Protein AF-V9FP04-F1 (afdb_monomer_lite)

Radius of gyration: 30.65 Å; chains: 1; bounding box: 74×32×74 Å

InterPro domains:
  IPR052706 Membrane-associated Transporter-like [PTHR43310] (36-149)

pLDDT: mean 73.66, std 19.62, range [30.48, 93.31]

Organism: NCBI:txid1317065

Sequence (149 aa):
MVSVASITHGSSRKTNVDSPSRPFLDGTDEMTKPLKQSNSSYNAQRFAKHANSLLYGVVNAIRAIPTMYGYAVIIFSHHAFADFMPALSKLVIFSSAVHQVMFTLMSTMPFAIGQVQDAGLIFLSAMATSICNSLGDDVSPEAKVATTI

Foldseek 3Di:
DDDDDDDDDDDDDDDDDDDDDDDDDDDDDDDDDPPPPDPPVVVVVVVVVVVVVVVLVVVLVVVVLVVLLVLLCLLPVDPLCVVVSVVSSVVSSVVLVVVQVCCVVPPPDPPDRPDDDPVVSNVSNVQLVVLLVVVDPVDHSVVSVVVSD

Secondary structure (DSSP, 8-state):
-----------------------------------S-SSHHHHHHHHHHHHHHHHHHHHHHHHHHHHHHHHHHHHT-SGGGGGGHHHHHHHHHHHHHHHHHHHHHH--STT---PPPHHHHHHHHHHHHHHHHHH-TTS-HHHHHHHH-

Structure (mmCIF, N/CA/C/O backbone):
data_AF-V9FP04-F1
#
_entry.id   AF-V9FP04-F1
#
loop_
_atom_site.group_PDB
_atom_site.id
_atom_site.type_symbol
_atom_site.label_atom_id
_atom_site.label_alt_id
_atom_site.label_comp_id
_atom_site.label_asym_id
_atom_site.label_entity_id
_atom_site.label_seq_id
_atom_site.pdbx_PDB_ins_code
_atom_site.Cartn_x
_atom_site.Cartn_y
_atom_site.Cartn_z
_atom_site.occupancy
_atom_site.B_iso_or_equiv
_atom_site.auth_seq_id
_atom_site.auth_comp_id
_atom_site.auth_asym_id
_atom_site.auth_atom_id
_atom_site.pdbx_PDB_model_num
ATOM 1 N N . MET A 1 1 ? 48.267 12.028 27.381 1.00 44.81 1 MET A N 1
ATOM 2 C CA . MET A 1 1 ? 49.570 11.830 26.708 1.00 44.81 1 MET A CA 1
ATOM 3 C C . MET A 1 1 ? 50.237 10.603 27.313 1.00 44.81 1 MET A C 1
ATOM 5 O O . MET A 1 1 ? 50.553 10.701 28.482 1.00 44.81 1 MET A O 1
ATOM 9 N N . VAL A 1 2 ? 50.340 9.494 26.561 1.00 36.44 2 VAL A N 1
ATOM 10 C CA . VAL A 1 2 ? 51.286 8.334 26.592 1.00 36.44 2 VAL A CA 1
ATOM 11 C C . VAL A 1 2 ? 50.712 7.378 25.514 1.00 36.44 2 VAL A C 1
ATOM 13 O O . VAL A 1 2 ? 49.590 6.919 25.673 1.00 36.44 2 VAL A O 1
ATOM 16 N N . SER A 1 3 ? 51.180 7.370 24.262 1.00 30.48 3 SER A N 1
ATOM 17 C CA . SER A 1 3 ? 52.368 6.719 23.665 1.00 30.48 3 SER A CA 1
ATOM 18 C C . SER A 1 3 ? 52.252 5.198 23.418 1.00 30.48 3 SER A C 1
ATOM 20 O O . SER A 1 3 ? 52.447 4.401 24.324 1.00 30.48 3 SER A O 1
ATOM 22 N N . VAL A 1 4 ? 51.955 4.875 22.148 1.00 44.62 4 VAL A N 1
ATOM 23 C CA . VAL A 1 4 ? 52.469 3.822 21.232 1.00 44.62 4 VAL A CA 1
ATOM 24 C C . VAL A 1 4 ? 52.967 2.477 21.792 1.00 44.62 4 VAL A C 1
ATOM 26 O O . VAL A 1 4 ? 53.959 2.429 22.510 1.00 44.62 4 VAL A O 1
ATOM 29 N N . ALA A 1 5 ? 52.431 1.383 21.228 1.00 38.91 5 ALA A N 1
ATOM 30 C CA . ALA A 1 5 ? 53.222 0.223 20.795 1.00 38.91 5 ALA A CA 1
ATOM 31 C C . ALA A 1 5 ? 52.559 -0.479 19.592 1.00 38.91 5 ALA A C 1
ATOM 33 O O . ALA A 1 5 ? 51.364 -0.756 19.582 1.00 38.91 5 ALA A O 1
ATOM 34 N N . SER A 1 6 ? 53.377 -0.728 18.572 1.00 44.56 6 SER A N 1
ATOM 35 C CA . SER A 1 6 ? 53.101 -1.330 17.267 1.00 44.56 6 SER A CA 1
ATOM 36 C C . SER A 1 6 ? 53.864 -2.651 17.186 1.00 44.56 6 SER A C 1
ATOM 38 O O . SER A 1 6 ? 55.059 -2.595 17.457 1.00 44.56 6 SER A O 1
ATOM 40 N N . ILE A 1 7 ? 53.249 -3.764 16.753 1.00 42.59 7 ILE A N 1
ATOM 41 C CA . ILE A 1 7 ? 53.925 -4.970 16.209 1.00 42.59 7 ILE A CA 1
ATOM 42 C C . ILE A 1 7 ? 52.945 -5.671 15.229 1.00 42.59 7 ILE A C 1
ATOM 44 O O . ILE A 1 7 ? 51.859 -6.051 15.650 1.00 42.59 7 ILE A O 1
ATOM 48 N N . THR A 1 8 ? 53.083 -5.576 13.899 1.00 37.25 8 THR A N 1
ATOM 49 C CA . THR A 1 8 ? 53.878 -6.339 12.894 1.00 37.25 8 THR A CA 1
ATOM 50 C C . THR A 1 8 ? 53.189 -7.573 12.270 1.00 37.25 8 THR A C 1
ATOM 52 O O . THR A 1 8 ? 52.882 -8.549 12.938 1.00 37.25 8 THR A O 1
ATOM 55 N N . HIS A 1 9 ? 53.145 -7.531 10.931 1.00 32.69 9 HIS A N 1
ATOM 56 C CA . HIS A 1 9 ? 53.379 -8.606 9.951 1.00 32.69 9 HIS A CA 1
ATOM 57 C C . HIS A 1 9 ? 52.307 -9.668 9.637 1.00 32.69 9 HIS A C 1
ATOM 59 O O . HIS A 1 9 ? 52.010 -10.559 10.421 1.00 32.69 9 HIS A O 1
ATOM 65 N N . GLY A 1 10 ? 51.879 -9.667 8.369 1.00 32.09 10 GLY A N 1
ATOM 66 C CA . GLY A 1 10 ? 51.101 -10.732 7.735 1.00 32.09 10 GLY A CA 1
ATOM 67 C C . GLY A 1 10 ? 51.067 -10.565 6.215 1.00 32.09 10 GLY A C 1
ATOM 68 O O . GLY A 1 10 ? 50.046 -10.199 5.647 1.00 32.09 10 GLY A O 1
ATOM 69 N N . SER A 1 11 ? 52.225 -10.760 5.581 1.00 40.22 11 SER A N 1
ATOM 70 C CA . SER A 1 11 ? 52.464 -10.752 4.131 1.00 40.22 11 SER A CA 1
ATOM 71 C C . SER A 1 11 ? 51.422 -11.566 3.348 1.00 40.22 11 SER A C 1
ATOM 73 O O . SER A 1 11 ? 51.272 -12.762 3.594 1.00 40.22 11 SER A O 1
ATOM 75 N N . SER A 1 12 ? 50.748 -10.944 2.372 1.00 39.62 12 SER A N 1
ATOM 76 C CA . SER A 1 12 ? 49.986 -11.670 1.352 1.00 39.62 12 SER A CA 1
ATOM 77 C C . SER A 1 12 ? 50.569 -11.412 -0.036 1.00 39.62 12 SER A C 1
ATOM 79 O O . SER A 1 12 ? 50.764 -10.285 -0.493 1.00 39.62 12 SER A O 1
ATOM 81 N N . ARG A 1 13 ? 50.941 -12.534 -0.635 1.00 35.91 13 ARG A N 1
ATOM 82 C CA . ARG A 1 13 ? 51.878 -12.768 -1.725 1.00 35.91 13 ARG A CA 1
ATOM 83 C C . ARG A 1 13 ? 51.242 -12.405 -3.069 1.00 35.91 13 ARG A C 1
ATOM 85 O O . ARG A 1 13 ? 50.260 -13.018 -3.467 1.00 35.91 13 ARG A O 1
ATOM 92 N N . LYS A 1 14 ? 51.833 -11.455 -3.801 1.00 41.78 14 LYS A N 1
ATOM 93 C CA . LYS A 1 14 ? 51.575 -11.278 -5.240 1.00 41.78 14 LYS A CA 1
ATOM 94 C C . LYS A 1 14 ? 52.219 -12.446 -5.991 1.00 41.78 14 LYS A C 1
ATOM 96 O O . LYS A 1 14 ? 53.441 -12.567 -5.972 1.00 41.78 14 LYS A O 1
ATOM 101 N N . THR A 1 15 ? 51.433 -13.280 -6.664 1.00 40.47 15 THR A N 1
ATOM 102 C CA . THR A 1 15 ? 51.946 -14.243 -7.649 1.00 40.47 15 THR A CA 1
ATOM 103 C C . THR A 1 15 ? 51.548 -13.784 -9.044 1.00 40.47 15 THR A C 1
ATOM 105 O O . THR A 1 15 ? 50.440 -14.032 -9.509 1.00 40.47 15 THR A O 1
ATOM 108 N N . ASN A 1 16 ? 52.476 -13.064 -9.670 1.00 40.69 16 ASN A N 1
ATOM 109 C CA . ASN A 1 16 ? 52.587 -12.927 -11.114 1.00 40.69 16 ASN A CA 1
ATOM 110 C C . ASN A 1 16 ? 53.109 -14.271 -11.646 1.00 40.69 16 ASN A C 1
ATOM 112 O O . ASN A 1 16 ? 54.174 -14.717 -11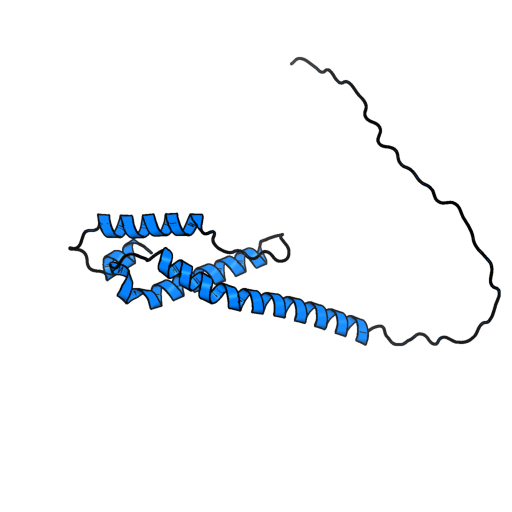.218 1.00 40.69 16 ASN A O 1
ATOM 116 N N . VAL A 1 17 ? 52.334 -14.930 -12.503 1.00 43.06 17 VAL A N 1
ATOM 117 C CA . VAL A 1 17 ? 52.776 -16.095 -13.272 1.00 43.06 17 VAL A CA 1
ATOM 118 C C . VAL A 1 17 ? 52.243 -15.908 -14.687 1.00 43.06 17 VAL A C 1
ATOM 120 O O . VAL A 1 17 ? 51.195 -16.437 -15.030 1.00 43.06 17 VAL A O 1
ATOM 123 N N . ASP A 1 18 ? 52.954 -15.117 -15.488 1.00 39.41 18 ASP A N 1
ATOM 124 C CA . ASP A 1 18 ? 52.838 -15.156 -16.945 1.00 39.41 18 ASP A CA 1
ATOM 125 C C . ASP A 1 18 ? 54.129 -15.747 -17.515 1.00 39.41 18 ASP A C 1
ATOM 127 O O . ASP A 1 18 ? 55.236 -15.252 -17.285 1.00 39.41 18 ASP A O 1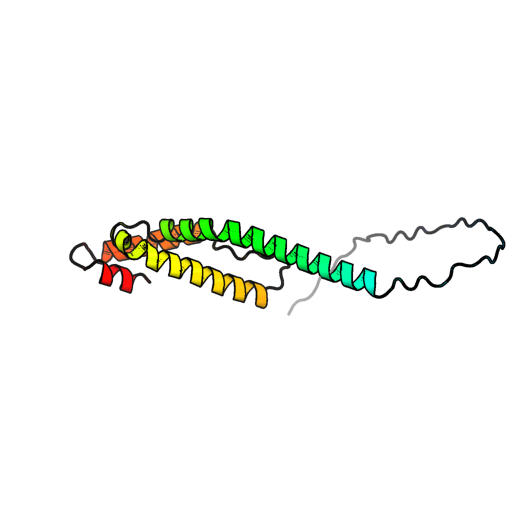
ATOM 131 N N . SER A 1 19 ? 53.996 -16.841 -18.257 1.00 38.81 19 SER A N 1
ATOM 132 C CA . SER A 1 19 ? 55.052 -17.359 -19.122 1.00 38.81 19 SER A CA 1
ATOM 133 C C . SER A 1 19 ? 54.466 -18.094 -20.330 1.00 38.81 19 SER A C 1
ATOM 135 O O . SER A 1 19 ? 53.322 -18.542 -20.289 1.00 38.81 19 SER A O 1
ATOM 137 N N . PRO A 1 20 ? 55.218 -18.130 -21.444 1.00 50.78 20 PRO A N 1
ATOM 138 C CA . PRO A 1 20 ? 54.715 -17.758 -22.761 1.00 50.78 20 PRO A CA 1
ATOM 139 C C . PRO A 1 20 ? 54.604 -18.955 -23.709 1.00 50.78 20 PRO A C 1
ATOM 141 O O . PRO A 1 20 ? 55.351 -19.919 -23.579 1.00 50.78 20 PRO A O 1
ATOM 144 N N . SER A 1 21 ? 53.751 -18.864 -24.733 1.00 41.00 21 SER A N 1
ATOM 145 C CA . SER A 1 21 ? 53.872 -19.663 -25.965 1.00 41.00 21 SER A CA 1
ATOM 146 C C . SER A 1 21 ? 53.083 -19.017 -27.108 1.00 41.00 21 SER A C 1
ATOM 148 O O . SER A 1 21 ? 51.857 -19.067 -27.138 1.00 41.00 21 SER A O 1
ATOM 150 N N . ARG A 1 22 ? 53.802 -18.406 -28.058 1.00 48.84 22 ARG A N 1
ATOM 151 C CA . ARG A 1 22 ? 53.324 -18.156 -29.429 1.00 48.84 22 ARG A CA 1
ATOM 152 C C . ARG A 1 22 ? 53.614 -19.397 -30.284 1.00 48.84 22 ARG A C 1
ATOM 154 O O . ARG A 1 22 ? 54.681 -19.984 -30.124 1.00 48.84 22 ARG A O 1
ATOM 161 N N . PRO A 1 23 ? 52.752 -19.697 -31.260 1.00 48.84 23 PRO A N 1
ATOM 162 C CA . PRO A 1 23 ? 53.219 -19.879 -32.637 1.00 48.84 23 PRO A CA 1
ATOM 163 C C . PRO A 1 23 ? 52.386 -18.970 -33.561 1.00 48.84 23 PRO A C 1
ATOM 165 O O . PRO A 1 23 ? 51.164 -18.946 -33.488 1.00 48.84 23 PRO A O 1
ATOM 168 N N . PHE A 1 24 ? 52.984 -17.998 -34.249 1.00 43.00 24 PHE A N 1
ATOM 169 C CA . PHE A 1 24 ? 53.597 -18.155 -35.575 1.00 43.00 24 PHE A CA 1
ATOM 170 C C . PHE A 1 24 ? 52.637 -18.803 -36.584 1.00 43.00 24 PHE A C 1
ATOM 172 O O . PHE A 1 24 ? 52.706 -20.004 -36.820 1.00 43.00 24 PHE A O 1
ATOM 179 N N . LEU A 1 25 ? 51.761 -17.988 -37.181 1.00 45.56 25 LEU A N 1
ATOM 180 C CA . LEU A 1 25 ? 51.268 -18.223 -38.533 1.00 45.56 25 LEU A CA 1
ATOM 181 C C . LEU A 1 25 ? 51.328 -16.919 -39.330 1.00 45.56 25 LEU A C 1
ATOM 183 O O . LEU A 1 25 ? 50.857 -15.864 -38.905 1.00 45.56 25 LEU A O 1
ATOM 187 N N . ASP A 1 26 ? 52.036 -17.086 -40.434 1.00 38.47 26 ASP A N 1
ATOM 188 C CA . ASP A 1 26 ? 52.413 -16.188 -41.508 1.00 38.47 26 ASP A CA 1
ATOM 189 C C . ASP A 1 26 ? 51.231 -15.964 -42.471 1.00 38.47 26 ASP A C 1
ATOM 191 O O . ASP A 1 26 ? 50.183 -16.599 -42.353 1.00 38.47 26 ASP A O 1
ATOM 195 N N . GLY A 1 27 ? 51.407 -15.008 -43.376 1.00 47.88 27 GLY A N 1
ATOM 196 C CA . GLY A 1 27 ? 50.386 -14.282 -44.119 1.00 47.88 27 GLY A CA 1
ATOM 197 C C . GLY A 1 27 ? 49.315 -15.087 -44.859 1.00 47.88 27 GLY A C 1
ATOM 198 O O . GLY A 1 27 ? 49.593 -16.060 -45.548 1.00 47.88 27 GLY A O 1
ATOM 199 N N . THR A 1 28 ? 48.108 -14.520 -44.841 1.00 43.09 28 THR A N 1
ATOM 200 C CA . THR A 1 28 ? 47.315 -14.259 -46.052 1.00 43.09 28 THR A CA 1
ATOM 201 C C . THR A 1 28 ? 46.440 -13.039 -45.781 1.00 43.09 28 THR A C 1
ATOM 203 O O . THR A 1 28 ? 45.481 -13.104 -45.012 1.00 43.09 28 THR A O 1
ATOM 206 N N . ASP A 1 29 ? 46.811 -11.915 -46.391 1.00 50.00 29 ASP A N 1
ATOM 207 C CA . ASP A 1 29 ? 45.944 -10.758 -46.590 1.00 50.00 29 ASP A CA 1
ATOM 208 C C . ASP A 1 29 ? 44.783 -11.180 -47.504 1.00 50.00 29 ASP A C 1
ATOM 210 O O . ASP A 1 29 ? 44.914 -11.192 -48.726 1.00 50.00 29 ASP A O 1
ATOM 214 N N . GLU A 1 30 ? 43.633 -11.530 -46.925 1.00 42.06 30 GLU A N 1
ATOM 215 C CA . GLU A 1 30 ? 42.368 -11.514 -47.659 1.00 42.06 30 GLU A CA 1
ATOM 216 C C . GLU A 1 30 ? 41.221 -10.966 -46.790 1.00 42.06 30 GLU A C 1
ATOM 218 O O . GLU A 1 30 ? 40.634 -11.631 -45.941 1.00 42.06 30 GLU A O 1
ATOM 223 N N . MET A 1 31 ? 40.929 -9.685 -47.026 1.00 50.47 31 MET A N 1
ATOM 224 C CA . MET A 1 31 ? 39.593 -9.088 -47.071 1.00 50.47 31 MET A CA 1
ATOM 225 C C . MET A 1 31 ? 38.597 -9.475 -45.957 1.00 50.47 31 MET A C 1
ATOM 227 O O . MET A 1 31 ? 37.669 -10.254 -46.164 1.00 50.47 31 MET A O 1
ATOM 231 N N . THR A 1 32 ? 38.618 -8.753 -44.834 1.00 44.16 32 THR A N 1
ATOM 232 C CA . THR A 1 32 ? 37.377 -8.495 -44.082 1.00 44.16 32 THR A CA 1
ATOM 233 C C . THR A 1 32 ? 37.091 -7.002 -44.084 1.00 44.16 32 THR A C 1
ATOM 235 O O . THR A 1 32 ? 37.689 -6.213 -43.358 1.00 44.16 32 THR A O 1
ATOM 238 N N . LYS A 1 33 ? 36.167 -6.610 -44.968 1.00 49.12 33 LYS A N 1
ATOM 239 C CA . LYS A 1 33 ? 35.537 -5.284 -44.994 1.00 49.12 33 LYS A CA 1
ATOM 240 C C . LYS A 1 33 ? 35.169 -4.891 -43.555 1.00 49.12 33 LYS A C 1
ATOM 242 O O . LYS A 1 33 ? 34.635 -5.752 -42.851 1.00 49.12 33 LYS A O 1
ATOM 247 N N . PRO A 1 34 ? 35.378 -3.638 -43.111 1.00 46.97 34 PRO A N 1
ATOM 248 C CA . PRO A 1 34 ? 34.907 -3.227 -41.798 1.00 46.97 34 PRO A CA 1
ATOM 249 C C . PRO A 1 34 ? 33.394 -3.433 -41.780 1.00 46.97 34 PRO A C 1
ATOM 251 O O . PRO A 1 34 ? 32.659 -2.772 -42.521 1.00 46.97 34 PRO A O 1
ATOM 254 N N . LEU A 1 35 ? 32.924 -4.408 -40.995 1.00 53.22 35 LEU A N 1
ATOM 255 C CA . LEU A 1 35 ? 31.499 -4.610 -40.815 1.00 53.22 35 LEU A CA 1
ATOM 256 C C . LEU A 1 35 ? 30.946 -3.293 -40.281 1.00 53.22 35 LEU A C 1
ATOM 258 O O . LEU A 1 35 ? 31.258 -2.855 -39.174 1.00 53.22 35 LEU A O 1
ATOM 262 N N . LYS A 1 36 ? 30.094 -2.669 -41.091 1.00 48.16 36 LYS A N 1
ATOM 263 C CA . LYS A 1 36 ? 29.231 -1.544 -40.736 1.00 48.16 36 LYS A CA 1
ATOM 264 C C . LYS A 1 36 ? 28.156 -2.039 -39.753 1.00 48.16 36 LYS A C 1
ATOM 266 O O . LYS A 1 36 ? 26.964 -1.939 -40.006 1.00 48.16 36 LYS A O 1
ATOM 271 N N . GLN A 1 37 ? 28.586 -2.623 -38.638 1.00 56.59 37 GLN A N 1
ATOM 272 C CA . GLN A 1 37 ? 27.775 -3.252 -37.601 1.00 56.59 37 GLN A CA 1
ATOM 273 C C . GLN A 1 37 ? 28.090 -2.599 -36.251 1.00 56.59 37 GLN A C 1
ATOM 275 O O . GLN A 1 37 ? 28.318 -3.265 -35.254 1.00 56.59 37 GLN A O 1
ATOM 280 N N . SER A 1 38 ? 28.147 -1.267 -36.209 1.00 56.09 38 SER A N 1
ATOM 281 C CA . SER A 1 38 ? 28.547 -0.553 -34.988 1.00 56.09 38 SER A CA 1
ATOM 282 C C . SER A 1 38 ? 27.428 0.293 -34.372 1.00 56.09 38 SER A C 1
ATOM 284 O O . SER A 1 38 ? 27.419 0.491 -33.169 1.00 56.09 38 SER A O 1
ATOM 286 N N . ASN A 1 39 ? 26.386 0.675 -35.117 1.00 57.09 39 ASN A N 1
ATOM 287 C CA . ASN A 1 39 ? 25.298 1.482 -34.539 1.00 57.09 39 ASN A CA 1
ATOM 288 C C . ASN A 1 39 ? 24.010 0.681 -34.293 1.00 57.09 39 ASN A C 1
ATOM 290 O O . ASN A 1 39 ? 23.358 0.861 -33.268 1.00 57.09 39 ASN A O 1
ATOM 294 N N . SER A 1 40 ? 23.644 -0.247 -35.184 1.00 63.25 40 SER A N 1
ATOM 295 C CA . SER A 1 40 ? 22.387 -1.006 -35.050 1.00 63.25 40 SER A CA 1
ATOM 296 C C . SER A 1 40 ? 22.418 -2.006 -33.886 1.00 63.25 40 SER A C 1
ATOM 298 O O . SER A 1 40 ? 21.448 -2.105 -33.141 1.00 63.25 40 SER A O 1
ATOM 300 N N . SER A 1 41 ? 23.539 -2.713 -33.691 1.00 67.94 41 SER A N 1
ATOM 301 C CA . SER A 1 41 ? 23.675 -3.721 -32.625 1.00 67.94 41 SER A CA 1
ATOM 302 C C . SER A 1 41 ? 23.738 -3.084 -31.231 1.00 67.94 41 SER A C 1
ATOM 304 O O . SER A 1 41 ? 23.083 -3.554 -30.306 1.00 67.94 41 SER A O 1
ATOM 306 N N . TYR A 1 42 ? 24.445 -1.958 -31.088 1.00 69.94 42 TYR A N 1
ATOM 307 C CA . TYR A 1 42 ? 24.552 -1.232 -29.817 1.00 69.94 42 TYR A CA 1
ATOM 308 C C . TYR A 1 42 ? 23.218 -0.620 -29.377 1.00 69.94 42 TYR A C 1
ATOM 310 O O . TYR A 1 42 ? 22.852 -0.717 -28.203 1.00 69.94 42 TYR A O 1
ATOM 318 N N . ASN A 1 43 ? 22.463 -0.036 -30.314 1.00 76.38 43 ASN A N 1
ATOM 319 C CA . ASN A 1 43 ? 21.123 0.472 -30.030 1.00 76.38 43 ASN A CA 1
ATOM 320 C C . ASN A 1 43 ? 20.173 -0.672 -29.653 1.00 76.38 43 ASN A C 1
ATOM 322 O O . ASN A 1 43 ? 19.515 -0.584 -28.620 1.00 76.38 43 ASN A O 1
ATOM 326 N N . ALA A 1 44 ? 20.172 -1.781 -30.402 1.00 78.50 44 ALA A N 1
ATOM 327 C CA . ALA A 1 44 ? 19.370 -2.962 -30.076 1.00 78.50 44 ALA A CA 1
ATOM 328 C C . ALA A 1 44 ? 19.689 -3.525 -28.676 1.00 78.50 44 ALA A C 1
ATOM 330 O O . ALA A 1 44 ? 18.777 -3.827 -27.909 1.00 78.50 44 ALA A O 1
ATOM 331 N N . GLN A 1 45 ? 20.969 -3.590 -28.291 1.00 79.56 45 GLN A N 1
ATOM 332 C CA . GLN A 1 45 ? 21.384 -4.026 -26.953 1.00 79.56 45 GLN A CA 1
ATOM 333 C C . GLN A 1 45 ? 20.965 -3.048 -25.844 1.00 79.56 45 GLN A C 1
ATOM 335 O O . GLN A 1 45 ? 20.627 -3.490 -24.746 1.00 79.56 45 GLN A O 1
ATOM 340 N N . ARG A 1 46 ? 20.955 -1.730 -26.094 1.00 80.19 46 ARG A N 1
ATOM 341 C CA . ARG A 1 46 ? 20.400 -0.749 -25.145 1.00 80.19 46 ARG A CA 1
ATOM 342 C C . ARG A 1 46 ? 18.890 -0.890 -25.000 1.00 80.19 46 ARG A C 1
ATOM 344 O O . ARG A 1 46 ? 18.409 -0.943 -23.872 1.00 80.19 46 ARG A O 1
ATOM 351 N N . PHE A 1 47 ? 18.156 -1.006 -26.106 1.00 82.56 47 PHE A N 1
ATOM 352 C CA . PHE A 1 47 ? 16.709 -1.230 -26.068 1.00 82.56 47 PHE A CA 1
ATOM 353 C C . PHE A 1 47 ? 16.359 -2.523 -25.333 1.00 82.56 47 PHE A C 1
ATOM 355 O O . PHE A 1 47 ? 15.480 -2.505 -24.480 1.00 82.56 47 PHE A O 1
ATOM 362 N N . ALA A 1 48 ? 17.100 -3.609 -25.567 1.00 83.38 48 ALA A N 1
ATOM 363 C CA . ALA A 1 48 ? 16.923 -4.861 -24.835 1.00 83.38 48 ALA A CA 1
ATOM 364 C C . ALA A 1 48 ? 17.185 -4.701 -23.326 1.00 83.38 48 ALA A C 1
ATOM 366 O O . ALA A 1 48 ? 16.422 -5.209 -22.509 1.00 83.38 48 ALA A O 1
ATOM 367 N N . LYS A 1 49 ? 18.219 -3.947 -22.926 1.00 82.94 49 LYS A N 1
ATOM 368 C CA . LYS A 1 49 ? 18.489 -3.649 -21.506 1.00 82.94 49 LYS A CA 1
ATOM 369 C C . LYS A 1 49 ? 17.368 -2.831 -20.861 1.00 82.94 49 LYS A C 1
ATOM 371 O O . LYS A 1 49 ? 16.945 -3.160 -19.755 1.00 82.94 49 LYS A O 1
ATOM 376 N N . HIS A 1 50 ? 16.860 -1.813 -21.555 1.00 85.38 50 HIS A N 1
ATOM 377 C CA . HIS A 1 50 ? 15.734 -1.014 -21.072 1.00 85.38 50 HIS A CA 1
ATOM 378 C C . HIS A 1 50 ? 14.440 -1.838 -20.994 1.00 85.38 50 HIS A C 1
ATOM 380 O O . HIS A 1 50 ? 13.757 -1.793 -19.972 1.00 85.38 50 HIS A O 1
ATOM 386 N N . ALA A 1 51 ? 14.149 -2.662 -22.003 1.00 86.31 51 ALA A N 1
ATOM 387 C CA . ALA A 1 51 ? 13.007 -3.576 -22.005 1.00 86.31 51 ALA A CA 1
ATOM 388 C C . ALA A 1 51 ? 13.077 -4.585 -20.848 1.00 86.31 51 ALA A C 1
ATOM 390 O O . ALA A 1 51 ? 12.087 -4.782 -20.149 1.00 86.31 51 ALA A O 1
ATOM 391 N N . ASN A 1 52 ? 14.257 -5.152 -20.576 1.00 84.38 52 ASN A N 1
ATOM 392 C CA . ASN A 1 52 ? 14.463 -6.034 -19.428 1.00 84.38 52 ASN A CA 1
ATOM 393 C C . ASN A 1 52 ? 14.213 -5.300 -18.105 1.00 84.38 52 ASN A C 1
ATOM 395 O O . ASN A 1 52 ? 13.496 -5.813 -17.253 1.00 84.38 52 ASN A O 1
ATOM 399 N N . SER A 1 53 ? 14.742 -4.082 -17.934 1.00 82.88 53 SER A N 1
ATOM 400 C CA . SER A 1 53 ? 14.487 -3.291 -16.720 1.00 82.88 53 SER A CA 1
ATOM 401 C C . SER A 1 53 ? 13.006 -2.946 -16.532 1.00 82.88 53 SER A C 1
ATOM 403 O O . SER A 1 53 ? 12.501 -3.003 -15.412 1.00 82.88 53 SER A O 1
ATOM 405 N N . LEU A 1 54 ? 12.290 -2.671 -17.627 1.00 85.19 54 LEU A N 1
ATOM 406 C CA . LEU A 1 54 ? 10.853 -2.425 -17.607 1.00 85.19 54 LEU A CA 1
ATOM 407 C C . LEU A 1 54 ? 10.079 -3.685 -17.204 1.00 85.19 54 LEU A C 1
ATOM 409 O O . LEU A 1 54 ? 9.201 -3.605 -16.353 1.00 85.19 54 LEU A O 1
ATOM 413 N N . LEU A 1 55 ? 10.433 -4.849 -17.758 1.00 86.44 55 LEU A N 1
ATOM 414 C CA . LEU A 1 55 ? 9.837 -6.136 -17.390 1.00 86.44 55 LEU A CA 1
ATOM 415 C C . LEU A 1 55 ? 10.004 -6.429 -15.895 1.00 86.44 55 LEU A C 1
ATOM 417 O O . LEU A 1 55 ? 9.028 -6.788 -15.238 1.00 86.44 55 LEU A O 1
ATOM 421 N N . TYR A 1 56 ? 11.198 -6.213 -15.333 1.00 83.88 56 TYR A N 1
ATOM 422 C CA . TYR A 1 56 ? 11.414 -6.350 -13.888 1.00 83.88 56 TYR A CA 1
ATOM 423 C C . TYR A 1 56 ? 10.545 -5.376 -13.082 1.00 83.88 56 TYR A C 1
ATOM 425 O O . TYR A 1 56 ? 9.950 -5.774 -12.081 1.00 83.88 56 TYR A O 1
ATOM 433 N N . GLY A 1 57 ? 10.409 -4.127 -13.538 1.00 81.56 57 GLY A N 1
ATOM 434 C CA . GLY A 1 57 ? 9.519 -3.139 -12.925 1.00 81.56 57 GLY A CA 1
ATOM 435 C C . GLY A 1 57 ? 8.049 -3.566 -12.937 1.00 81.56 57 GLY A C 1
ATOM 436 O O . GLY A 1 57 ? 7.385 -3.508 -11.905 1.00 81.56 57 GLY A O 1
ATOM 437 N N . VAL A 1 58 ? 7.551 -4.066 -14.071 1.00 85.69 58 VAL A N 1
ATOM 438 C CA . VAL A 1 58 ? 6.166 -4.545 -14.222 1.00 85.69 58 VAL A CA 1
ATOM 439 C C . VAL A 1 58 ? 5.899 -5.748 -13.326 1.00 85.69 58 VAL A C 1
ATOM 441 O O . VAL A 1 58 ? 4.905 -5.776 -12.604 1.00 85.69 58 VAL A O 1
ATOM 444 N N . VAL A 1 59 ? 6.802 -6.728 -13.321 1.00 86.69 59 VAL A N 1
ATOM 445 C CA . VAL A 1 59 ? 6.679 -7.912 -12.465 1.00 86.69 59 VAL A CA 1
ATOM 446 C C . VAL A 1 59 ? 6.650 -7.517 -10.985 1.00 86.69 59 VAL A C 1
ATOM 448 O O . VAL A 1 59 ? 5.861 -8.073 -10.219 1.00 86.69 59 VAL A O 1
ATOM 451 N N . ASN A 1 60 ? 7.462 -6.541 -10.578 1.00 83.25 60 ASN A N 1
ATOM 452 C CA . ASN A 1 60 ? 7.458 -6.030 -9.208 1.00 83.25 60 ASN A CA 1
ATOM 453 C C . ASN A 1 60 ? 6.175 -5.252 -8.884 1.00 83.25 60 ASN A C 1
ATOM 455 O O . ASN A 1 60 ? 5.643 -5.406 -7.789 1.00 83.25 60 ASN A O 1
ATOM 459 N N . ALA A 1 61 ? 5.636 -4.481 -9.831 1.00 82.06 61 ALA A N 1
ATOM 460 C CA . ALA A 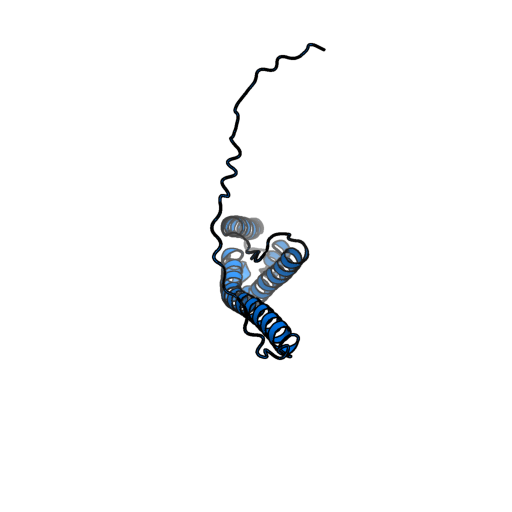1 61 ? 4.380 -3.756 -9.655 1.00 82.06 61 ALA A CA 1
ATOM 461 C C . ALA A 1 61 ? 3.183 -4.705 -9.477 1.00 82.06 61 ALA A C 1
ATOM 463 O O . ALA A 1 61 ? 2.375 -4.510 -8.571 1.00 82.06 61 ALA A O 1
ATOM 464 N N . ILE A 1 62 ? 3.105 -5.773 -10.281 1.00 87.12 62 ILE A N 1
ATOM 465 C CA . ILE A 1 62 ? 2.046 -6.790 -10.172 1.00 87.12 62 ILE A CA 1
ATOM 466 C C . ILE A 1 62 ? 2.070 -7.460 -8.798 1.00 87.12 62 ILE A C 1
ATOM 468 O O . ILE A 1 62 ? 1.014 -7.692 -8.219 1.00 87.12 62 ILE A O 1
ATOM 472 N N . ARG A 1 63 ? 3.260 -7.751 -8.258 1.00 85.00 63 ARG A N 1
ATOM 473 C CA . ARG A 1 63 ? 3.390 -8.312 -6.905 1.00 85.00 63 ARG A CA 1
ATOM 474 C C . ARG A 1 63 ? 3.055 -7.290 -5.824 1.00 85.00 63 ARG A C 1
ATOM 476 O O . ARG A 1 63 ? 2.448 -7.651 -4.828 1.00 85.00 63 ARG A O 1
ATOM 483 N N . ALA A 1 64 ? 3.427 -6.028 -6.018 1.00 83.81 64 ALA A N 1
ATOM 484 C CA . ALA A 1 64 ? 3.241 -4.992 -5.012 1.00 83.81 64 ALA A CA 1
ATOM 485 C C . ALA A 1 64 ? 1.762 -4.688 -4.739 1.00 83.81 64 ALA A C 1
ATOM 487 O O . ALA A 1 64 ? 1.401 -4.521 -3.583 1.00 83.81 64 ALA A O 1
ATOM 488 N N . ILE A 1 65 ? 0.896 -4.649 -5.756 1.00 85.44 65 ILE A N 1
ATOM 489 C CA . ILE A 1 65 ? -0.528 -4.296 -5.587 1.00 85.44 65 ILE A CA 1
ATOM 490 C C . ILE A 1 65 ? -1.255 -5.178 -4.546 1.00 85.44 65 ILE A C 1
ATOM 492 O O . ILE A 1 65 ? -1.788 -4.620 -3.583 1.00 85.44 65 ILE A O 1
ATOM 496 N N . PRO A 1 66 ? -1.284 -6.521 -4.673 1.00 88.31 66 PRO A N 1
ATOM 497 C CA . PRO A 1 66 ? -1.936 -7.378 -3.685 1.00 88.31 66 PRO A CA 1
ATOM 498 C C . PRO A 1 66 ? -1.240 -7.316 -2.322 1.00 88.31 66 PRO A C 1
ATOM 500 O O . PRO A 1 66 ? -1.922 -7.340 -1.300 1.00 88.31 66 PRO A O 1
ATOM 503 N N . THR A 1 67 ? 0.089 -7.167 -2.285 1.00 88.12 67 THR A N 1
ATOM 504 C CA . THR A 1 67 ? 0.830 -6.997 -1.027 1.00 88.12 67 THR A CA 1
ATOM 505 C C . THR A 1 67 ? 0.419 -5.715 -0.301 1.00 88.12 67 THR A C 1
ATOM 507 O O . THR A 1 67 ? 0.093 -5.769 0.879 1.00 88.12 67 THR A O 1
ATOM 510 N N . MET A 1 68 ? 0.354 -4.571 -0.991 1.00 88.62 68 MET A N 1
ATOM 511 C CA . MET A 1 68 ? -0.039 -3.289 -0.390 1.00 88.62 68 MET A CA 1
ATOM 512 C C . MET A 1 68 ? -1.501 -3.293 0.067 1.00 88.62 68 MET A C 1
ATOM 514 O O . MET A 1 68 ? -1.826 -2.697 1.092 1.00 88.62 68 MET A O 1
ATOM 518 N N . TYR A 1 69 ? -2.382 -3.993 -0.653 1.00 90.94 69 TYR A N 1
ATOM 519 C CA . TYR A 1 69 ? -3.749 -4.207 -0.184 1.00 90.94 69 TYR A CA 1
ATOM 520 C C . TYR A 1 69 ? -3.774 -5.052 1.097 1.00 90.94 69 TYR A C 1
ATOM 522 O O . TYR A 1 69 ? -4.430 -4.682 2.068 1.00 90.94 69 TYR A O 1
ATOM 530 N N . GLY A 1 70 ? -2.997 -6.140 1.144 1.00 90.56 70 GLY A N 1
ATOM 531 C CA . GLY A 1 70 ? -2.811 -6.932 2.361 1.00 90.56 70 GLY A CA 1
ATOM 532 C C . GLY A 1 70 ? -2.289 -6.092 3.529 1.00 90.56 70 GLY A C 1
ATOM 533 O O . GLY A 1 70 ? -2.766 -6.234 4.650 1.00 90.56 70 GLY A O 1
ATOM 534 N N . TYR A 1 71 ? -1.379 -5.153 3.265 1.00 91.88 71 TYR A N 1
ATOM 535 C CA . TYR A 1 71 ? -0.854 -4.241 4.281 1.00 91.88 71 TYR A CA 1
ATOM 536 C C . TYR A 1 71 ? -1.941 -3.321 4.829 1.00 91.88 71 TYR A C 1
ATOM 538 O O . TYR A 1 71 ? -2.040 -3.171 6.042 1.00 91.88 71 TYR A O 1
ATOM 546 N N . ALA A 1 72 ? -2.797 -2.764 3.968 1.00 91.44 72 ALA A N 1
ATOM 547 C CA . ALA A 1 72 ? -3.928 -1.954 4.409 1.00 91.44 72 ALA A CA 1
ATOM 548 C C . ALA A 1 72 ? -4.881 -2.751 5.317 1.00 91.44 72 ALA A C 1
ATOM 550 O O . ALA A 1 72 ? -5.272 -2.256 6.370 1.00 91.44 72 ALA A O 1
ATOM 551 N N . VAL A 1 73 ? -5.183 -4.003 4.962 1.00 91.56 73 VAL A N 1
ATOM 552 C CA . VAL A 1 73 ? -6.042 -4.886 5.771 1.00 91.56 73 VAL A CA 1
ATOM 553 C C . VAL A 1 73 ? -5.407 -5.230 7.124 1.00 91.56 73 VAL A C 1
ATOM 555 O O . VAL A 1 73 ? -6.108 -5.307 8.129 1.00 91.56 73 VAL A O 1
ATOM 558 N N . ILE A 1 74 ? -4.084 -5.416 7.177 1.00 92.00 74 ILE A N 1
ATOM 559 C CA . ILE A 1 74 ? -3.366 -5.678 8.433 1.00 92.00 74 ILE A CA 1
ATOM 560 C C . ILE A 1 74 ? -3.342 -4.423 9.316 1.00 92.00 74 ILE A C 1
ATOM 562 O O . ILE A 1 74 ? -3.658 -4.510 10.502 1.00 92.00 74 ILE A O 1
ATOM 566 N N . ILE A 1 75 ? -2.986 -3.260 8.757 1.00 92.38 75 ILE A N 1
ATOM 567 C CA . ILE A 1 75 ? -2.896 -1.986 9.493 1.00 92.38 75 ILE A CA 1
ATOM 568 C C . ILE A 1 75 ? -4.266 -1.594 10.057 1.00 92.38 75 ILE A C 1
ATOM 570 O O . ILE A 1 75 ? -4.373 -1.203 11.215 1.00 92.38 75 ILE A O 1
ATOM 574 N N . PHE A 1 76 ? -5.320 -1.725 9.256 1.00 92.38 76 PHE A N 1
ATOM 575 C CA . PHE A 1 76 ? -6.665 -1.278 9.606 1.00 92.38 76 PHE A CA 1
ATOM 576 C C . PHE A 1 76 ? -7.611 -2.457 9.860 1.00 92.38 76 PHE A C 1
ATOM 578 O O . PHE A 1 76 ? -8.740 -2.488 9.378 1.00 92.38 76 PHE A O 1
ATOM 585 N N . SER A 1 77 ? -7.147 -3.433 10.637 1.00 90.81 77 SER A N 1
ATOM 586 C CA . SER A 1 77 ? -7.893 -4.656 10.961 1.00 90.81 77 SER A CA 1
ATOM 587 C C . SER A 1 77 ? -9.087 -4.429 11.904 1.00 90.81 77 SER A C 1
ATOM 589 O O . SER A 1 77 ? -9.943 -5.302 12.048 1.00 90.81 77 SER A O 1
ATOM 591 N N . HIS A 1 78 ? -9.162 -3.261 12.549 1.00 90.56 78 HIS A N 1
ATOM 592 C CA . HIS A 1 78 ? -10.241 -2.903 13.464 1.00 90.56 78 HIS A CA 1
ATOM 593 C C . HIS A 1 78 ? -11.562 -2.619 12.721 1.00 90.56 78 HIS A C 1
ATOM 595 O O . HIS A 1 78 ? -11.586 -1.911 11.714 1.00 90.56 78 HIS A O 1
ATOM 601 N N . HIS A 1 79 ? -12.684 -3.111 13.259 1.00 88.75 79 HIS A N 1
ATOM 602 C CA . HIS A 1 79 ? -14.007 -3.047 12.617 1.00 88.75 79 HIS A CA 1
ATOM 603 C C . HIS A 1 79 ? -14.468 -1.619 12.272 1.00 88.75 79 HIS A C 1
ATOM 605 O O . HIS A 1 79 ? -15.158 -1.423 11.277 1.00 88.75 79 HIS A O 1
ATOM 611 N N . ALA A 1 80 ? -14.040 -0.617 13.049 1.00 86.38 80 ALA A N 1
ATOM 612 C CA . ALA A 1 80 ? -14.361 0.795 12.816 1.00 86.38 80 ALA A CA 1
ATOM 613 C C . ALA A 1 80 ? -13.874 1.328 11.454 1.00 86.38 80 ALA A C 1
ATOM 615 O O . ALA A 1 80 ? -14.368 2.347 10.981 1.00 86.38 80 ALA A O 1
ATOM 616 N N . PHE A 1 81 ? -12.915 0.652 10.817 1.00 89.38 81 PHE A N 1
ATOM 617 C CA . PHE A 1 81 ? -12.385 1.051 9.518 1.00 89.38 81 PHE A CA 1
ATOM 618 C C . PHE A 1 81 ? -13.066 0.352 8.334 1.00 89.38 81 PHE A C 1
ATOM 620 O O . PHE A 1 81 ? -12.767 0.706 7.194 1.00 89.38 81 PHE A O 1
ATOM 627 N N . ALA A 1 82 ? -13.964 -0.614 8.566 1.00 88.50 82 ALA A N 1
ATOM 628 C CA . ALA A 1 82 ? -14.539 -1.467 7.520 1.00 88.50 82 ALA A CA 1
ATOM 629 C C . ALA A 1 82 ? -15.159 -0.659 6.366 1.00 88.50 82 ALA A C 1
ATOM 631 O O . ALA A 1 82 ? -14.846 -0.908 5.200 1.00 88.50 82 ALA A O 1
ATOM 632 N N . ASP A 1 83 ? -15.938 0.372 6.694 1.00 90.31 83 ASP A N 1
ATOM 633 C CA . ASP A 1 83 ? -16.612 1.224 5.706 1.00 90.31 83 ASP A CA 1
ATOM 634 C C . ASP A 1 83 ? -15.640 2.141 4.939 1.00 90.31 83 ASP A C 1
ATOM 636 O O . ASP A 1 83 ? -15.915 2.570 3.817 1.00 90.31 83 ASP A O 1
ATOM 640 N N . PHE A 1 84 ? -14.452 2.389 5.499 1.00 91.25 84 PHE A N 1
ATOM 641 C CA . PHE A 1 84 ? -13.413 3.247 4.922 1.00 91.25 84 PHE A CA 1
ATOM 642 C C . PHE A 1 84 ? -12.288 2.456 4.245 1.00 91.25 84 PHE A C 1
ATOM 644 O O . PHE A 1 84 ? -11.411 3.059 3.620 1.00 91.25 84 PHE A O 1
ATOM 651 N N . MET A 1 85 ? -12.319 1.118 4.297 1.00 90.31 85 MET A N 1
ATOM 652 C CA . MET A 1 85 ? -11.308 0.236 3.700 1.00 90.31 85 MET A CA 1
ATOM 653 C C . MET A 1 85 ? -10.941 0.584 2.254 1.00 90.31 85 MET A C 1
ATOM 655 O O . MET A 1 85 ? -9.744 0.618 1.949 1.00 90.31 85 MET A O 1
ATOM 659 N N . PRO A 1 86 ? -11.888 0.911 1.352 1.00 90.94 86 PRO A N 1
ATOM 660 C CA . PRO A 1 86 ? -11.540 1.290 -0.016 1.00 90.94 86 PRO A CA 1
ATOM 661 C C . PRO A 1 86 ? -10.721 2.586 -0.102 1.00 90.94 86 PRO A C 1
ATOM 663 O O . PRO A 1 86 ? -9.841 2.703 -0.956 1.00 90.94 86 PRO A O 1
ATOM 666 N N . ALA A 1 87 ? -10.998 3.567 0.761 1.00 91.62 87 ALA A N 1
ATOM 667 C CA . ALA A 1 87 ? -10.269 4.834 0.803 1.00 91.62 87 ALA A CA 1
ATOM 668 C C . ALA A 1 87 ? -8.897 4.664 1.474 1.00 91.62 87 ALA A C 1
ATOM 670 O O . ALA A 1 87 ? -7.885 5.109 0.932 1.00 91.62 87 ALA A O 1
ATOM 671 N N . LEU A 1 88 ? -8.852 3.942 2.594 1.00 91.25 88 LEU A N 1
ATOM 672 C CA . LEU A 1 88 ? -7.629 3.650 3.343 1.00 91.25 88 LEU A CA 1
ATOM 673 C C . LEU A 1 88 ? -6.644 2.807 2.524 1.00 91.25 88 LEU A C 1
ATOM 675 O O . LEU A 1 88 ? -5.452 3.102 2.485 1.00 91.25 88 LEU A O 1
ATOM 679 N N . SER A 1 89 ? -7.141 1.826 1.768 1.00 91.56 89 SER A N 1
ATOM 680 C CA . SER A 1 89 ? -6.312 1.023 0.862 1.00 91.56 89 SER A CA 1
ATOM 681 C C . SER A 1 89 ? -5.671 1.869 -0.235 1.00 91.56 89 SER A C 1
ATOM 683 O O . SER A 1 89 ? -4.490 1.701 -0.537 1.00 91.56 89 SER A O 1
ATOM 685 N N . LYS A 1 90 ? -6.416 2.821 -0.816 1.00 91.50 90 LYS A N 1
ATOM 686 C CA . LYS A 1 90 ? -5.865 3.758 -1.809 1.00 91.50 90 LYS A CA 1
ATOM 687 C C . LYS A 1 90 ? -4.779 4.638 -1.203 1.00 91.50 90 LYS A C 1
ATOM 689 O O . LYS A 1 90 ? -3.763 4.857 -1.855 1.00 91.50 90 LYS A O 1
ATOM 694 N N . LEU A 1 91 ? -4.979 5.105 0.029 1.00 91.38 91 LEU A N 1
ATOM 695 C CA . LEU A 1 91 ? -3.994 5.905 0.752 1.00 91.38 91 LEU A CA 1
ATOM 696 C C . LEU A 1 91 ? -2.702 5.116 0.985 1.00 91.38 91 LEU A C 1
ATOM 698 O O . LEU A 1 91 ? -1.627 5.623 0.672 1.00 91.38 91 LEU A O 1
ATOM 702 N N . VAL A 1 92 ? -2.792 3.867 1.455 1.00 91.06 92 VAL A N 1
ATOM 703 C CA . VAL A 1 92 ? -1.620 2.998 1.671 1.00 91.06 92 VAL A CA 1
ATOM 704 C C . VAL A 1 92 ? -0.892 2.726 0.357 1.00 91.06 92 VAL A C 1
ATOM 706 O O . VAL A 1 92 ? 0.309 2.956 0.272 1.00 91.06 92 VAL A O 1
ATOM 709 N N . ILE A 1 93 ? -1.612 2.327 -0.697 1.00 90.00 93 ILE A N 1
ATOM 710 C CA . ILE A 1 93 ? -1.023 2.065 -2.021 1.00 90.00 93 ILE A CA 1
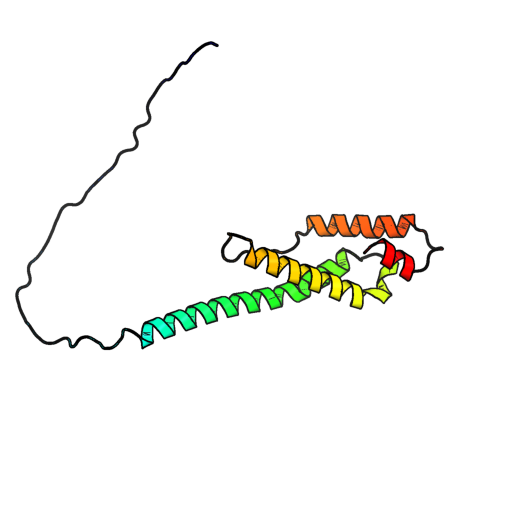ATOM 711 C C . ILE A 1 93 ? -0.338 3.322 -2.577 1.00 90.00 93 ILE A C 1
ATOM 713 O O . ILE A 1 93 ? 0.770 3.240 -3.110 1.00 90.00 93 ILE A O 1
ATOM 717 N N . PHE A 1 94 ? -0.970 4.489 -2.439 1.00 90.75 94 PHE A N 1
ATOM 718 C CA . PHE A 1 94 ? -0.399 5.759 -2.878 1.00 90.75 94 PHE A CA 1
ATOM 719 C C . PHE A 1 94 ? 0.854 6.133 -2.075 1.00 90.75 94 PHE A C 1
ATOM 721 O O . PHE A 1 94 ? 1.882 6.462 -2.665 1.00 90.75 94 PHE A O 1
ATOM 728 N N . SER A 1 95 ? 0.797 6.020 -0.746 1.00 89.31 95 SER A N 1
ATOM 729 C CA . SER A 1 95 ? 1.934 6.260 0.148 1.00 89.31 95 SER A CA 1
ATOM 730 C C . SER A 1 95 ? 3.125 5.366 -0.212 1.00 89.31 95 SER A C 1
ATOM 732 O O . SER A 1 95 ? 4.246 5.850 -0.387 1.00 89.31 95 SER A O 1
ATOM 734 N N . SER A 1 96 ? 2.881 4.075 -0.451 1.00 86.44 96 SER A N 1
ATOM 735 C CA . SER A 1 96 ? 3.906 3.125 -0.889 1.00 86.44 96 SER A CA 1
ATOM 736 C C . SER A 1 96 ? 4.475 3.455 -2.268 1.00 86.44 96 SER A C 1
ATOM 738 O O . SER A 1 96 ? 5.677 3.309 -2.474 1.00 86.44 96 SER A O 1
ATOM 740 N N . ALA A 1 97 ? 3.659 3.946 -3.205 1.00 86.44 97 ALA A N 1
ATOM 741 C CA . ALA A 1 97 ? 4.144 4.390 -4.510 1.00 86.44 97 ALA A CA 1
ATOM 742 C C . ALA A 1 97 ? 5.072 5.608 -4.386 1.00 86.44 97 ALA A C 1
ATOM 744 O O . ALA A 1 97 ? 6.158 5.609 -4.964 1.00 86.44 97 ALA A O 1
ATOM 745 N N . VAL A 1 98 ? 4.692 6.615 -3.591 1.00 88.81 98 VAL A N 1
ATOM 746 C CA . VAL A 1 98 ? 5.536 7.793 -3.325 1.00 88.81 98 VAL A CA 1
ATOM 747 C C . VAL A 1 98 ? 6.845 7.377 -2.658 1.00 88.81 98 VAL A C 1
ATOM 749 O O . VAL A 1 98 ? 7.918 7.803 -3.090 1.00 88.81 98 VAL A O 1
ATOM 752 N N . HIS A 1 99 ? 6.779 6.495 -1.659 1.00 86.38 99 HIS A N 1
ATOM 753 C CA . HIS A 1 99 ? 7.965 5.976 -0.986 1.00 86.38 99 HIS A CA 1
ATOM 754 C C . HIS A 1 99 ? 8.882 5.215 -1.954 1.00 86.38 99 HIS A C 1
ATOM 756 O O . HIS A 1 99 ? 10.083 5.471 -1.993 1.00 86.38 99 HIS A O 1
ATOM 762 N N . GLN A 1 100 ? 8.321 4.342 -2.796 1.00 84.00 100 GLN A N 1
ATOM 763 C CA . GLN A 1 100 ? 9.070 3.605 -3.813 1.00 84.00 100 GLN A CA 1
ATOM 764 C C . GLN A 1 100 ? 9.713 4.546 -4.843 1.00 84.00 100 GLN A C 1
ATOM 766 O O . GLN A 1 100 ? 10.836 4.286 -5.274 1.00 84.00 100 GLN A O 1
ATOM 771 N N . VAL A 1 101 ? 9.059 5.650 -5.222 1.00 84.12 101 VAL A N 1
ATOM 772 C CA . VAL A 1 101 ? 9.639 6.670 -6.115 1.00 84.12 101 VAL A CA 1
ATOM 773 C C . VAL A 1 101 ? 10.808 7.382 -5.439 1.00 84.12 101 VAL A C 1
ATOM 775 O O . VAL A 1 101 ? 11.890 7.443 -6.020 1.00 84.12 101 VAL A O 1
ATOM 778 N N . MET A 1 102 ? 10.633 7.864 -4.206 1.00 84.69 102 MET A N 1
ATOM 779 C CA . MET A 1 102 ? 11.710 8.508 -3.445 1.00 84.69 102 MET A CA 1
ATOM 780 C C . MET A 1 102 ? 12.898 7.566 -3.252 1.00 84.69 102 MET A C 1
ATOM 782 O O . MET A 1 102 ? 14.037 7.947 -3.508 1.00 84.69 102 MET A O 1
ATOM 786 N N . PHE A 1 103 ? 12.640 6.309 -2.896 1.00 80.88 103 PHE A N 1
ATOM 787 C CA . PHE A 1 103 ? 13.679 5.300 -2.747 1.00 80.88 103 PHE A CA 1
ATOM 788 C C . PHE A 1 103 ? 14.378 4.999 -4.074 1.00 80.88 103 PHE A C 1
ATOM 790 O O . PHE A 1 103 ? 15.597 4.930 -4.112 1.00 80.88 103 PHE A O 1
ATOM 797 N N . THR A 1 104 ? 13.650 4.906 -5.187 1.00 78.94 104 THR A N 1
ATOM 798 C CA . THR A 1 104 ? 14.262 4.683 -6.509 1.00 78.94 104 THR A CA 1
ATOM 799 C C . THR A 1 104 ? 15.144 5.861 -6.943 1.00 78.94 104 THR A C 1
ATOM 801 O O . THR A 1 104 ? 16.174 5.645 -7.575 1.00 78.94 104 THR A O 1
ATOM 804 N N . LEU A 1 105 ? 14.761 7.100 -6.612 1.00 79.81 105 LEU A N 1
ATOM 805 C CA . LEU A 1 105 ? 15.503 8.309 -6.992 1.00 79.81 105 LEU A CA 1
ATOM 806 C C . LEU A 1 105 ? 16.696 8.607 -6.073 1.00 79.81 105 LEU A C 1
ATOM 808 O O . LEU A 1 105 ? 17.692 9.158 -6.535 1.00 79.81 105 LEU A O 1
ATOM 812 N N . MET A 1 106 ? 16.590 8.279 -4.783 1.00 80.31 106 MET A N 1
ATOM 813 C CA . MET A 1 106 ? 17.574 8.656 -3.760 1.00 80.31 106 MET A CA 1
ATOM 814 C C . MET A 1 106 ? 18.457 7.488 -3.293 1.00 80.31 106 MET A C 1
ATOM 816 O O . MET A 1 106 ? 19.500 7.727 -2.687 1.00 80.31 106 MET A O 1
ATOM 820 N N . SER A 1 107 ? 18.068 6.233 -3.545 1.00 75.44 107 SER A N 1
ATOM 821 C CA . SER A 1 107 ? 18.838 5.055 -3.129 1.00 75.44 107 SER A CA 1
ATOM 822 C C . SER A 1 107 ? 19.981 4.757 -4.092 1.00 75.44 107 SER A C 1
ATOM 824 O O . SER A 1 107 ? 19.838 4.794 -5.311 1.00 75.44 107 SER A O 1
ATOM 826 N N . THR A 1 108 ? 21.126 4.387 -3.528 1.00 71.50 108 THR A N 1
ATOM 827 C CA . THR A 1 108 ? 22.312 3.937 -4.266 1.00 71.50 108 THR A CA 1
ATOM 828 C C . THR A 1 108 ? 22.303 2.430 -4.539 1.00 71.50 108 THR A C 1
ATOM 830 O O . THR A 1 108 ? 23.228 1.917 -5.169 1.00 71.50 108 THR A O 1
ATOM 833 N N . MET A 1 109 ? 21.270 1.704 -4.086 1.00 70.94 109 MET A N 1
ATOM 834 C CA . MET A 1 109 ? 21.162 0.258 -4.277 1.00 70.94 109 MET A CA 1
ATOM 835 C C . MET A 1 109 ? 20.499 -0.085 -5.627 1.00 70.94 109 MET A C 1
ATOM 837 O O . MET A 1 109 ? 19.321 0.224 -5.831 1.00 70.94 109 MET A O 1
ATOM 841 N N . PRO A 1 110 ? 21.208 -0.758 -6.557 1.00 59.31 110 PRO A N 1
ATOM 842 C CA . PRO A 1 110 ? 20.610 -1.207 -7.811 1.00 59.31 110 PRO A CA 1
ATOM 843 C C . PRO A 1 110 ? 19.542 -2.278 -7.532 1.00 59.31 110 PRO A C 1
ATOM 845 O O . PRO A 1 110 ? 19.766 -3.181 -6.732 1.00 59.31 110 PRO A O 1
ATOM 848 N N . PHE A 1 111 ? 18.391 -2.192 -8.209 1.00 62.84 111 PHE A N 1
ATOM 849 C CA . PHE A 1 111 ? 17.234 -3.098 -8.043 1.00 62.84 111 PHE A CA 1
ATOM 850 C C . PHE A 1 111 ? 16.557 -3.080 -6.665 1.00 62.84 111 PHE A C 1
ATOM 852 O O . PHE A 1 111 ? 15.869 -4.033 -6.298 1.00 62.84 111 PHE A O 1
ATOM 859 N N . ALA A 1 112 ? 16.714 -2.005 -5.900 1.00 59.41 112 ALA A N 1
ATOM 860 C CA . ALA A 1 112 ? 16.144 -1.940 -4.569 1.00 59.41 112 ALA A CA 1
ATOM 861 C C . ALA A 1 112 ? 14.605 -1.805 -4.616 1.00 59.41 112 ALA A C 1
ATOM 863 O O . ALA A 1 112 ? 14.050 -0.801 -5.069 1.00 59.41 112 ALA A O 1
ATOM 864 N N . ILE A 1 113 ? 13.910 -2.842 -4.144 1.00 62.62 113 ILE A N 1
ATOM 865 C CA . ILE A 1 113 ? 12.461 -2.828 -3.927 1.00 62.62 113 ILE A CA 1
ATOM 866 C C . ILE A 1 113 ? 12.242 -2.369 -2.484 1.00 62.62 113 ILE A C 1
ATOM 868 O O . ILE A 1 113 ? 12.517 -3.114 -1.545 1.00 62.62 113 ILE A O 1
ATOM 872 N N . GLY A 1 114 ? 11.783 -1.134 -2.305 1.00 58.62 114 GLY A N 1
ATOM 873 C CA . GLY A 1 114 ? 11.461 -0.578 -0.997 1.00 58.62 114 GLY A CA 1
ATOM 874 C C . GLY A 1 114 ? 10.082 -1.053 -0.561 1.00 58.62 114 GLY A C 1
ATOM 875 O O . GLY A 1 114 ? 9.117 -0.302 -0.665 1.00 58.62 114 GLY A O 1
ATOM 876 N N . GLN A 1 115 ? 9.966 -2.307 -0.115 1.00 59.16 115 GLN A N 1
ATOM 877 C CA . GLN A 1 115 ? 8.734 -2.770 0.528 1.00 59.16 115 GLN A CA 1
ATOM 878 C C . GLN A 1 115 ? 8.758 -2.450 2.023 1.00 59.16 115 GLN A C 1
ATOM 880 O O . GLN A 1 115 ? 9.784 -2.587 2.692 1.00 59.16 115 GLN A O 1
ATOM 885 N N . VAL A 1 116 ? 7.609 -2.016 2.541 1.00 61.91 116 VAL A N 1
ATOM 886 C CA . VAL A 1 116 ? 7.383 -1.844 3.980 1.00 61.91 116 VAL A CA 1
ATOM 887 C C . VAL A 1 116 ? 7.442 -3.227 4.638 1.00 61.91 116 VAL A C 1
ATOM 889 O O . VAL A 1 116 ? 6.803 -4.152 4.163 1.00 61.91 116 VAL A O 1
ATOM 892 N N . GLN A 1 117 ? 8.245 -3.390 5.690 1.00 68.94 117 GLN A N 1
ATOM 893 C CA . GLN A 1 117 ? 8.479 -4.691 6.334 1.00 68.94 117 GLN A CA 1
ATOM 894 C C . GLN A 1 117 ? 7.287 -5.149 7.190 1.00 68.94 117 GLN A C 1
ATOM 896 O O . GLN A 1 117 ? 6.626 -4.325 7.824 1.00 68.94 117 GLN A O 1
ATOM 901 N N . ASP A 1 118 ? 7.107 -6.468 7.320 1.00 65.81 118 ASP A N 1
ATOM 902 C CA . ASP A 1 118 ? 6.005 -7.090 8.074 1.00 65.81 118 ASP A CA 1
ATOM 903 C C . ASP A 1 118 ? 5.976 -6.696 9.564 1.00 65.81 118 ASP A C 1
ATOM 905 O O . ASP A 1 118 ? 4.906 -6.503 10.142 1.00 65.81 118 ASP A O 1
ATOM 909 N N . ALA A 1 119 ? 7.143 -6.491 10.188 1.00 74.06 119 ALA A N 1
ATOM 910 C CA . ALA A 1 119 ? 7.226 -6.064 11.589 1.00 74.06 119 ALA A CA 1
ATOM 911 C C . ALA A 1 119 ? 6.658 -4.650 11.814 1.00 74.06 119 ALA A C 1
ATOM 913 O O . ALA A 1 119 ? 6.008 -4.392 12.828 1.00 74.06 119 ALA A O 1
ATOM 914 N N . GLY A 1 120 ? 6.861 -3.740 10.854 1.00 82.19 120 GLY A N 1
ATOM 915 C CA . GLY A 1 120 ? 6.324 -2.380 10.925 1.00 82.19 120 GLY A CA 1
ATOM 916 C C . GLY A 1 120 ? 4.798 -2.355 10.818 1.00 82.19 120 GLY A C 1
ATOM 917 O O . GLY A 1 120 ? 4.146 -1.558 11.488 1.00 82.19 120 GLY A O 1
ATOM 918 N N . LEU A 1 121 ? 4.221 -3.270 10.035 1.00 88.38 121 LEU A N 1
ATOM 919 C CA . LEU A 1 121 ? 2.773 -3.367 9.837 1.00 88.38 121 LEU A CA 1
ATOM 920 C C . LEU A 1 121 ? 2.042 -3.853 11.084 1.00 88.38 121 LEU A C 1
ATOM 922 O O . LEU A 1 121 ? 0.983 -3.323 11.405 1.00 88.38 121 LEU A O 1
ATOM 926 N N . ILE A 1 122 ? 2.613 -4.818 11.812 1.00 89.69 122 ILE A N 1
ATOM 927 C CA . ILE A 1 122 ? 2.047 -5.281 13.087 1.00 89.69 122 ILE A CA 1
ATOM 928 C C . ILE A 1 122 ? 2.035 -4.137 14.105 1.00 89.69 122 ILE A C 1
ATOM 930 O O . ILE A 1 122 ? 1.043 -3.942 14.807 1.00 89.69 122 ILE A O 1
ATOM 934 N N . PHE A 1 123 ? 3.107 -3.344 14.160 1.00 90.88 123 PHE A N 1
ATOM 935 C CA . PHE A 1 123 ? 3.170 -2.187 15.050 1.00 90.88 123 PHE A CA 1
ATOM 936 C C . PHE A 1 123 ? 2.145 -1.106 14.673 1.00 90.88 123 PHE A C 1
ATOM 938 O O . PHE A 1 123 ? 1.448 -0.591 15.547 1.00 90.88 123 PHE A O 1
ATOM 945 N N . LEU A 1 124 ? 1.993 -0.805 13.379 1.00 90.94 124 LEU A N 1
ATOM 946 C CA . LEU A 1 124 ? 0.959 0.115 12.893 1.00 90.94 124 LEU A CA 1
ATOM 947 C C . LEU A 1 124 ? -0.452 -0.391 13.205 1.00 90.94 124 LEU A C 1
ATOM 949 O O . LEU A 1 124 ? -1.288 0.388 13.651 1.00 90.94 124 LEU A O 1
ATOM 953 N N . SER A 1 125 ? -0.694 -1.691 13.029 1.00 92.06 125 SER A N 1
ATOM 954 C CA . SER A 1 125 ? -1.965 -2.334 13.371 1.00 92.06 125 SER A CA 1
ATOM 955 C C . SER A 1 125 ? -2.297 -2.181 14.855 1.00 92.06 125 SER A C 1
ATOM 957 O O . SER A 1 125 ? -3.404 -1.775 15.220 1.00 92.06 125 SER A O 1
ATOM 959 N N . ALA A 1 126 ? -1.312 -2.433 15.722 1.00 93.12 126 ALA A N 1
ATOM 960 C CA . ALA A 1 126 ? -1.462 -2.266 17.160 1.00 93.12 126 ALA A CA 1
ATOM 961 C C . ALA A 1 126 ? -1.737 -0.804 17.544 1.00 93.12 126 ALA A C 1
ATOM 963 O O . ALA A 1 126 ? -2.617 -0.560 18.366 1.00 93.12 126 ALA A O 1
ATOM 964 N N . MET A 1 127 ? -1.051 0.170 16.932 1.00 93.31 127 MET A N 1
ATOM 965 C CA . MET A 1 127 ? -1.322 1.596 17.166 1.00 93.31 127 MET A CA 1
ATOM 966 C C . MET A 1 127 ? -2.724 2.002 16.708 1.00 93.31 127 MET A C 1
ATOM 968 O O . MET A 1 127 ? -3.465 2.587 17.494 1.00 93.31 127 MET A O 1
ATOM 972 N N . ALA A 1 128 ? -3.112 1.659 15.478 1.00 92.31 128 ALA A N 1
ATOM 973 C CA . ALA A 1 128 ? -4.426 1.995 14.929 1.00 92.31 128 ALA A CA 1
ATOM 974 C C . ALA A 1 128 ? -5.564 1.409 15.780 1.00 92.31 128 ALA A C 1
ATOM 976 O O . ALA A 1 128 ? -6.537 2.092 16.108 1.00 92.31 128 ALA A O 1
ATOM 977 N N . THR A 1 129 ? -5.399 0.157 16.209 1.00 92.00 129 THR A N 1
ATOM 978 C CA . THR A 1 129 ? -6.333 -0.524 17.112 1.00 92.00 129 THR A CA 1
ATOM 979 C C . THR A 1 129 ? -6.346 0.115 18.501 1.00 92.00 129 THR A C 1
ATOM 981 O O . THR A 1 129 ? -7.412 0.340 19.068 1.00 92.00 129 THR A O 1
ATOM 984 N N . SER A 1 130 ? -5.178 0.457 19.051 1.00 92.69 130 SER A N 1
ATOM 985 C CA . SER A 1 130 ? -5.065 1.109 20.360 1.00 92.69 130 SER A CA 1
ATOM 986 C C . SER A 1 130 ? -5.756 2.470 20.384 1.00 92.69 130 SER A C 1
ATOM 988 O O . SER A 1 130 ? -6.427 2.785 21.366 1.00 92.69 130 SER A O 1
ATOM 990 N N . ILE A 1 131 ? -5.623 3.268 19.319 1.00 92.69 131 ILE A N 1
ATOM 991 C CA . ILE A 1 131 ? -6.317 4.555 19.179 1.00 92.69 131 ILE A CA 1
ATOM 992 C C . ILE A 1 131 ? -7.830 4.320 19.154 1.00 92.69 131 ILE A C 1
ATOM 994 O O . ILE A 1 131 ? -8.543 4.908 19.964 1.00 92.69 131 ILE A O 1
ATOM 998 N N . CYS A 1 132 ? -8.323 3.398 18.319 1.00 90.81 132 CYS A N 1
ATOM 999 C CA . CYS A 1 132 ? -9.755 3.083 18.249 1.00 90.81 132 CYS A CA 1
ATOM 1000 C C . CYS A 1 132 ? -10.344 2.651 19.596 1.00 90.81 132 CYS A C 1
ATOM 1002 O O . CYS A 1 132 ? -11.409 3.134 19.977 1.00 90.81 132 CYS A O 1
ATOM 1004 N N . ASN A 1 133 ? -9.637 1.785 20.324 1.00 90.00 133 ASN A N 1
ATOM 1005 C CA . ASN A 1 133 ? -10.066 1.320 21.641 1.00 90.00 133 ASN A CA 1
ATOM 1006 C C . ASN A 1 133 ? -10.043 2.445 22.683 1.00 90.00 133 ASN A C 1
ATOM 1008 O O . ASN A 1 133 ? -10.914 2.500 23.544 1.00 90.00 133 ASN A O 1
ATOM 1012 N N . SER A 1 134 ? -9.066 3.354 22.601 1.00 91.25 134 SER A N 1
ATOM 1013 C CA . SER A 1 134 ? -8.946 4.484 23.533 1.00 91.25 134 SER A CA 1
ATOM 1014 C C . SER A 1 134 ? -10.028 5.544 23.314 1.00 91.25 134 SER A C 1
ATOM 1016 O O . SER A 1 134 ? -10.413 6.219 24.264 1.00 91.25 134 SER A O 1
ATOM 1018 N N . LEU A 1 135 ? -10.520 5.695 22.079 1.00 88.50 135 LEU A N 1
ATOM 1019 C CA . LEU A 1 135 ? -11.615 6.614 21.749 1.00 88.50 135 LEU A CA 1
ATOM 1020 C C . LEU A 1 135 ? -12.985 6.110 22.243 1.00 88.50 135 LEU A C 1
ATOM 1022 O O . LEU A 1 135 ? -13.880 6.926 22.441 1.00 88.50 135 LEU A O 1
ATOM 1026 N N . GLY A 1 136 ? -13.149 4.801 22.464 1.00 84.25 136 GLY A N 1
ATOM 1027 C CA . GLY A 1 136 ? -14.409 4.200 22.918 1.00 84.25 136 GLY A CA 1
ATOM 1028 C C . GLY A 1 136 ? -15.493 4.133 21.835 1.00 84.25 136 GLY A C 1
ATOM 1029 O O . GLY A 1 136 ? -15.332 4.649 20.729 1.00 84.25 136 GLY A O 1
ATOM 1030 N N . ASP A 1 137 ? -16.607 3.459 22.119 1.00 82.56 137 ASP A N 1
ATOM 1031 C CA . ASP A 1 137 ? -17.677 3.202 21.137 1.00 82.56 137 ASP A CA 1
ATOM 1032 C C . ASP A 1 137 ? -18.625 4.387 20.911 1.00 82.56 137 ASP A C 1
ATOM 1034 O O . ASP A 1 137 ? -19.320 4.430 19.899 1.00 82.56 137 ASP A O 1
ATOM 1038 N N . ASP A 1 138 ? -18.581 5.389 21.789 1.00 84.25 138 ASP A N 1
ATOM 1039 C CA . ASP A 1 138 ? -19.418 6.593 21.717 1.00 84.25 138 ASP A CA 1
ATOM 1040 C C . ASP A 1 138 ? -18.978 7.574 20.611 1.00 84.25 138 ASP A C 1
ATOM 1042 O O . ASP A 1 138 ? -19.701 8.510 20.264 1.00 84.25 138 ASP A O 1
ATOM 1046 N N . VAL A 1 139 ? -17.779 7.376 20.052 1.00 87.06 139 VAL A N 1
ATOM 1047 C CA . VAL A 1 139 ? -17.200 8.218 19.000 1.00 87.06 139 VAL A CA 1
ATOM 1048 C C . VAL A 1 139 ? -17.504 7.636 17.623 1.00 87.06 139 VAL A C 1
ATOM 1050 O O . VAL A 1 139 ? -17.309 6.441 17.381 1.00 87.06 139 VAL A O 1
ATOM 1053 N N . SER A 1 140 ? -17.936 8.498 16.698 1.00 89.06 140 SER A N 1
ATOM 1054 C CA . SER A 1 140 ? -18.313 8.074 15.351 1.00 89.06 140 SER A CA 1
ATOM 1055 C C . SER A 1 140 ? -17.135 7.440 14.584 1.00 89.06 140 SER A C 1
ATOM 1057 O O . SER A 1 140 ? -15.972 7.808 14.807 1.00 89.06 140 SER A O 1
ATOM 1059 N N . PRO A 1 141 ? -17.401 6.498 13.659 1.00 85.50 141 PRO A N 1
ATOM 1060 C CA . PRO A 1 141 ? -16.366 5.850 12.852 1.00 85.50 141 P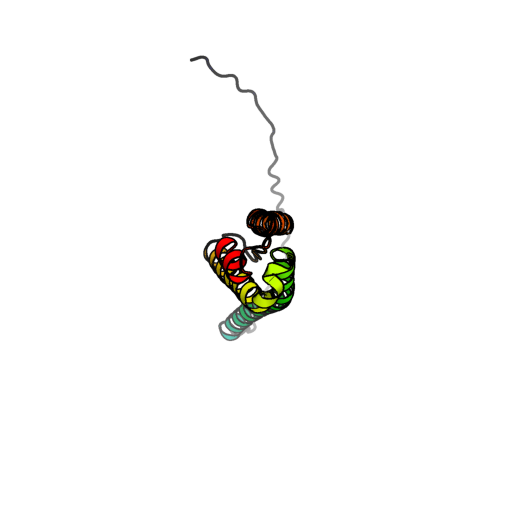RO A CA 1
ATOM 1061 C C . PRO A 1 141 ? -15.487 6.841 12.074 1.00 85.50 141 PRO A C 1
ATOM 1063 O O . PRO A 1 141 ? -14.276 6.655 11.983 1.00 85.50 141 PRO A O 1
ATOM 1066 N N . GLU A 1 142 ? -16.065 7.940 11.583 1.00 87.00 142 GLU A N 1
ATOM 1067 C CA . GLU A 1 142 ? -15.351 8.987 10.844 1.00 87.00 142 GLU A CA 1
ATOM 1068 C C . GLU A 1 142 ? -14.296 9.674 11.719 1.00 87.00 142 GLU A C 1
ATOM 1070 O O . GLU A 1 142 ? -13.167 9.891 11.279 1.00 87.00 142 GLU A O 1
ATOM 1075 N N . ALA A 1 143 ? -14.645 9.995 12.969 1.00 87.31 143 ALA A N 1
ATOM 1076 C CA . ALA A 1 143 ? -13.731 10.635 13.910 1.00 87.31 143 ALA A CA 1
ATOM 1077 C C . ALA A 1 143 ? -12.602 9.684 14.341 1.00 87.31 143 ALA A C 1
ATOM 1079 O O . ALA A 1 143 ? -11.451 10.111 14.476 1.00 87.31 143 ALA A O 1
ATOM 1080 N N . LYS A 1 144 ? -12.899 8.383 14.476 1.00 88.94 144 LYS A N 1
ATOM 1081 C CA . LYS A 1 144 ? -11.884 7.341 14.713 1.00 88.94 144 LYS A CA 1
ATOM 1082 C C . LYS A 1 144 ? -10.900 7.239 13.546 1.00 88.94 144 LYS A C 1
ATOM 1084 O O . LYS A 1 144 ? -9.690 7.194 13.770 1.00 88.94 144 LYS A O 1
ATOM 1089 N N . VAL A 1 145 ? -11.403 7.265 12.310 1.00 88.69 145 VAL A N 1
ATOM 1090 C CA . VAL A 1 145 ? -10.575 7.258 11.094 1.00 88.69 145 VAL A CA 1
ATOM 1091 C C . VAL A 1 145 ? -9.697 8.499 11.034 1.00 88.69 145 VAL A C 1
ATOM 1093 O O . VAL A 1 145 ? -8.485 8.358 10.935 1.00 88.69 145 VAL A O 1
ATOM 1096 N N . ALA A 1 146 ? -10.283 9.690 11.175 1.00 89.62 146 ALA A N 1
ATOM 1097 C CA . ALA A 1 146 ? -9.571 10.964 11.085 1.00 89.62 146 ALA A CA 1
ATOM 1098 C C . ALA A 1 146 ? -8.470 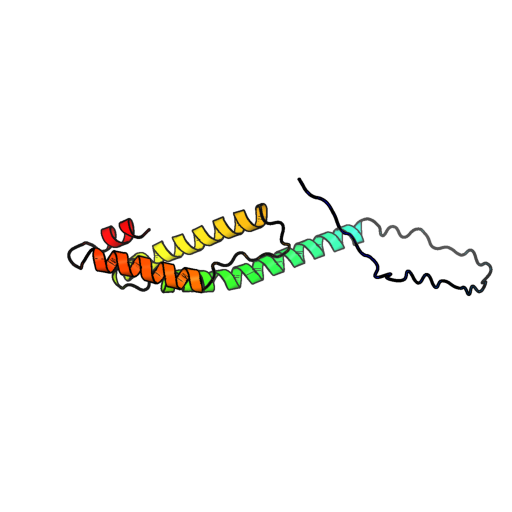11.135 12.143 1.00 89.62 146 ALA A C 1
ATOM 1100 O O . ALA A 1 146 ? -7.495 11.830 11.896 1.00 89.62 146 ALA A O 1
ATOM 1101 N N . THR A 1 147 ? -8.620 10.512 13.313 1.00 90.00 147 THR A N 1
ATOM 1102 C CA . THR A 1 147 ? -7.611 10.561 14.385 1.00 90.00 147 THR A CA 1
ATOM 1103 C C . THR A 1 147 ? -6.450 9.592 14.139 1.00 90.00 147 THR A C 1
ATOM 1105 O O . THR A 1 147 ? -5.354 9.795 14.655 1.00 90.00 147 THR A O 1
ATOM 1108 N N . THR A 1 148 ? -6.692 8.511 13.393 1.00 88.56 148 THR A N 1
ATOM 1109 C CA . THR A 1 148 ? -5.723 7.420 13.214 1.00 88.56 148 THR A CA 1
ATOM 1110 C C . THR A 1 148 ? -4.802 7.625 12.004 1.00 88.56 148 THR A C 1
ATOM 1112 O O . THR A 1 148 ? -3.710 7.056 11.976 1.00 88.56 148 THR A O 1
ATOM 1115 N N . ILE A 1 149 ? -5.244 8.395 11.004 1.00 81.56 149 ILE A N 1
ATOM 1116 C CA . ILE A 1 149 ? -4.522 8.665 9.745 1.00 81.56 149 ILE A CA 1
ATOM 1117 C C . ILE A 1 149 ? -3.732 9.972 9.789 1.00 81.56 149 ILE A C 1
ATOM 1119 O O . ILE A 1 149 ? -2.691 10.016 9.096 1.00 81.56 149 ILE A O 1
#